Protein AF-A0A929FJ78-F1 (afdb_monomer_lite)

Secondary structure (DSSP, 8-state):
-PPP-SS-------SS--TTGGGGGG--TTEEEEEEEESSS---SGGGEEEEEE-HHHHHTS-BSSS--TTSBGGGTB-STTHHHHHHHHHHHHTT----EEEEEE--SS--SGGGEEEEEEEEEEE--SSSPPPEEEEEEEE-HHHHHHHHHHHHHHHH--

Structure (mmCIF, N/CA/C/O backbone):
data_AF-A0A929FJ78-F1
#
_entry.id   AF-A0A929FJ78-F1
#
loop_
_atom_site.group_PDB
_atom_site.id
_atom_site.type_symbol
_atom_site.label_atom_id
_atom_site.label_alt_id
_atom_site.label_comp_id
_atom_site.label_asym_id
_atom_site.label_entity_id
_atom_site.label_seq_id
_atom_site.pdbx_PDB_ins_code
_atom_site.Cartn_x
_atom_site.Cartn_y
_atom_site.Cartn_z
_atom_site.occupancy
_atom_site.B_iso_or_equiv
_atom_site.auth_seq_id
_atom_site.auth_comp_id
_atom_site.auth_asym_id
_atom_site.auth_atom_id
_atom_site.pdbx_PDB_model_num
ATOM 1 N N . MET A 1 1 ? -27.904 13.141 -23.202 1.00 33.66 1 MET A N 1
ATOM 2 C CA . MET A 1 1 ? -28.169 13.141 -21.748 1.00 33.66 1 MET A CA 1
ATOM 3 C C . MET A 1 1 ? -27.840 11.750 -21.237 1.00 33.66 1 MET A C 1
ATOM 5 O O . MET A 1 1 ? -28.568 10.824 -21.558 1.00 33.66 1 MET A O 1
ATOM 9 N N . VAL A 1 2 ? -26.691 11.573 -20.582 1.00 29.11 2 VAL A N 1
ATOM 10 C CA . VAL A 1 2 ? -26.289 10.268 -20.034 1.00 29.11 2 VAL A CA 1
ATOM 11 C C . VAL A 1 2 ? -26.886 10.164 -18.635 1.00 29.11 2 VAL A C 1
ATOM 13 O O . VAL A 1 2 ? -26.682 11.053 -17.813 1.00 29.11 2 VAL A O 1
ATOM 16 N N . SER A 1 3 ? -27.698 9.131 -18.422 1.00 27.62 3 SER A N 1
ATOM 17 C CA . SER A 1 3 ? -28.451 8.910 -17.190 1.00 27.62 3 SER A CA 1
ATOM 18 C C . SER A 1 3 ? -27.516 8.510 -16.053 1.00 27.62 3 SER A C 1
ATOM 20 O O . SER A 1 3 ? -26.884 7.456 -16.098 1.00 27.62 3 SER A O 1
ATOM 22 N N . SER A 1 4 ? -27.487 9.334 -15.010 1.00 39.88 4 SER A N 1
ATOM 23 C CA . SER A 1 4 ? -27.148 8.936 -13.646 1.00 39.88 4 SER A CA 1
ATOM 24 C C . SER A 1 4 ? -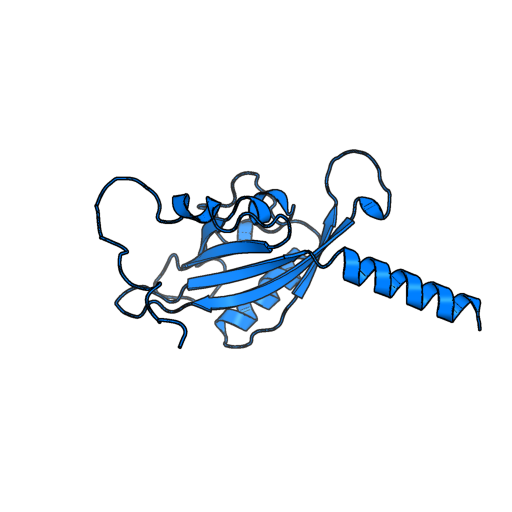28.016 7.742 -13.240 1.00 39.88 4 SER A C 1
ATOM 26 O O . SER A 1 4 ? -29.230 7.832 -13.401 1.00 39.88 4 SER A O 1
ATOM 28 N N . ASN A 1 5 ? -27.407 6.636 -12.791 1.00 34.91 5 ASN A N 1
ATOM 29 C CA . ASN A 1 5 ? -27.945 5.667 -11.809 1.00 34.91 5 ASN A CA 1
ATOM 30 C C . ASN A 1 5 ? -27.086 4.388 -11.750 1.00 34.91 5 ASN A C 1
ATOM 32 O O . ASN A 1 5 ? -27.550 3.296 -12.057 1.00 34.91 5 ASN A O 1
ATOM 36 N N . ALA A 1 6 ? -25.828 4.511 -11.316 1.00 33.97 6 ALA A N 1
ATOM 37 C CA . ALA A 1 6 ? -24.987 3.356 -10.966 1.00 33.97 6 ALA A CA 1
ATOM 38 C C . ALA A 1 6 ? -24.754 3.218 -9.443 1.00 33.97 6 ALA A C 1
ATOM 40 O O . ALA A 1 6 ? -23.853 2.507 -9.021 1.00 33.97 6 ALA A O 1
ATOM 41 N N . PHE A 1 7 ? -25.553 3.901 -8.610 1.00 34.00 7 PHE A N 1
ATOM 42 C CA . PHE A 1 7 ? -25.368 3.966 -7.149 1.00 34.00 7 PHE A CA 1
ATOM 43 C C . PHE A 1 7 ? -26.599 3.525 -6.350 1.00 34.00 7 PHE A C 1
ATOM 45 O O . PHE A 1 7 ? -26.899 4.054 -5.281 1.00 34.00 7 PHE A O 1
ATOM 52 N N . SER A 1 8 ? -27.357 2.554 -6.847 1.00 32.03 8 SER A N 1
ATOM 53 C CA . SER A 1 8 ? -28.508 2.038 -6.106 1.00 32.03 8 SER A CA 1
ATOM 54 C C . SER A 1 8 ? -28.600 0.539 -6.292 1.00 32.03 8 SER A C 1
ATOM 56 O O . SER A 1 8 ? -29.083 0.082 -7.320 1.00 32.03 8 SER A O 1
ATOM 58 N N . ASN A 1 9 ? -28.046 -0.189 -5.319 1.00 30.17 9 ASN A N 1
ATOM 59 C CA . ASN A 1 9 ? -28.492 -1.494 -4.807 1.00 30.17 9 ASN A CA 1
ATOM 60 C C . ASN A 1 9 ? -27.304 -2.270 -4.230 1.00 30.17 9 ASN A C 1
ATOM 62 O O . ASN A 1 9 ? -26.917 -3.317 -4.738 1.00 30.17 9 ASN A O 1
ATOM 66 N N . ILE A 1 10 ? -26.753 -1.778 -3.119 1.00 38.00 10 ILE A N 1
ATOM 67 C CA . ILE A 1 10 ? -26.106 -2.674 -2.158 1.00 38.00 10 ILE A CA 1
ATOM 68 C C . ILE A 1 10 ? -27.210 -3.050 -1.173 1.00 38.00 10 ILE A C 1
ATOM 70 O O . ILE A 1 10 ? -27.426 -2.384 -0.163 1.00 38.00 10 ILE A O 1
ATOM 74 N N . SER A 1 11 ? -28.001 -4.053 -1.561 1.00 32.16 11 SER A N 1
ATOM 75 C CA . SER A 1 11 ? -28.966 -4.679 -0.664 1.00 32.16 11 SER A CA 1
ATOM 76 C C . SER A 1 11 ? -28.184 -5.397 0.429 1.00 32.16 11 SER A C 1
ATOM 78 O O . SER A 1 11 ? -27.293 -6.196 0.142 1.00 32.16 11 SER A O 1
ATOM 80 N N . ALA A 1 12 ? -28.500 -5.070 1.678 1.00 36.91 12 ALA A N 1
ATOM 81 C CA . ALA A 1 12 ? -27.948 -5.698 2.863 1.00 36.91 12 ALA A CA 1
ATOM 82 C C . ALA A 1 12 ? -28.525 -7.111 3.012 1.00 36.91 12 ALA A C 1
ATOM 84 O O . ALA A 1 12 ? -29.428 -7.328 3.818 1.00 36.91 12 ALA A O 1
ATOM 85 N N . ASP A 1 13 ? -28.022 -8.062 2.226 1.00 32.34 13 ASP A N 1
ATOM 86 C CA . ASP A 1 13 ? -28.302 -9.473 2.460 1.00 32.34 13 ASP A CA 1
ATOM 87 C C . ASP A 1 13 ? -27.192 -10.083 3.325 1.00 32.34 13 ASP A C 1
ATOM 89 O O . ASP A 1 13 ? -26.005 -10.074 2.988 1.00 32.34 13 ASP A O 1
ATOM 93 N N . LYS A 1 14 ? -27.586 -10.541 4.513 1.00 39.78 14 LYS A N 1
ATOM 94 C CA . LYS A 1 14 ? -26.709 -11.117 5.535 1.00 39.78 14 LYS A CA 1
ATOM 95 C C . LYS A 1 14 ? -26.376 -12.556 5.146 1.00 39.78 14 LYS A C 1
ATOM 97 O O . LYS A 1 14 ? -26.983 -13.493 5.650 1.00 39.78 14 LYS A O 1
ATOM 102 N N . SER A 1 15 ? -25.397 -12.738 4.269 1.00 38.94 15 SER A N 1
ATOM 103 C CA . SER A 1 15 ? -24.934 -14.063 3.853 1.00 38.94 15 SER A CA 1
ATOM 104 C C . SER A 1 15 ? -23.431 -14.027 3.581 1.00 38.94 15 SER A C 1
ATOM 106 O O . SER A 1 15 ? -23.038 -13.747 2.457 1.00 38.94 15 SER A O 1
ATOM 108 N N . THR A 1 16 ? -22.627 -14.270 4.628 1.00 39.28 16 THR A N 1
ATOM 109 C CA . THR A 1 16 ? -21.235 -14.807 4.676 1.00 39.28 16 THR A CA 1
ATOM 110 C C . THR A 1 16 ? -20.161 -14.375 3.663 1.00 39.28 16 THR A C 1
ATOM 112 O O . THR A 1 16 ? -19.032 -14.840 3.772 1.00 39.28 16 THR A O 1
ATOM 115 N N . GLN A 1 17 ? -20.440 -13.485 2.722 1.00 37.94 17 GLN A N 1
ATOM 116 C CA . GLN A 1 17 ? -19.457 -12.880 1.844 1.00 37.94 17 GLN A CA 1
ATOM 117 C C . GLN A 1 17 ? -18.803 -11.746 2.602 1.00 37.94 17 GLN A C 1
ATOM 119 O O . GLN A 1 17 ? -19.470 -10.833 3.103 1.00 37.94 17 GLN A O 1
ATOM 124 N N . THR A 1 18 ? -17.481 -11.801 2.694 1.00 39.94 18 THR A N 1
ATOM 125 C CA . THR A 1 18 ? -16.765 -10.597 3.082 1.00 39.94 18 THR A CA 1
ATOM 126 C C . THR A 1 18 ? -17.079 -9.542 2.015 1.00 39.94 18 THR A C 1
ATOM 128 O O . THR A 1 18 ? -17.128 -9.872 0.828 1.00 39.94 18 THR A O 1
ATOM 131 N N . PRO A 1 19 ? -17.304 -8.265 2.368 1.00 49.34 19 PRO A N 1
ATOM 132 C CA . PRO A 1 19 ? -17.608 -7.205 1.392 1.00 49.34 19 PRO A CA 1
ATOM 133 C C . PRO A 1 19 ? -16.510 -7.002 0.322 1.00 49.34 19 PRO A C 1
ATOM 135 O O . PRO A 1 19 ? -16.649 -6.176 -0.578 1.00 49.34 19 PRO A O 1
ATOM 138 N N . TYR A 1 20 ? -15.424 -7.766 0.412 1.00 48.81 20 TYR A N 1
ATOM 139 C C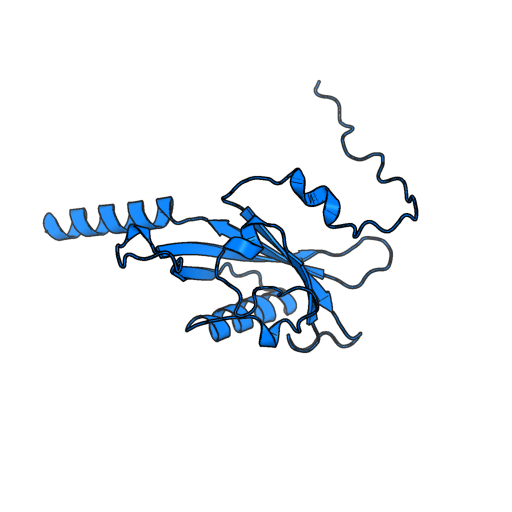A . TYR A 1 20 ? -14.260 -7.778 -0.456 1.00 48.81 20 TYR A CA 1
ATOM 140 C C . TYR A 1 20 ? -14.340 -8.829 -1.578 1.00 48.81 20 TYR A C 1
ATOM 142 O O . TYR A 1 20 ? -13.586 -8.740 -2.544 1.00 48.81 20 TYR A O 1
ATOM 150 N N . ASP A 1 21 ? -15.304 -9.756 -1.529 1.00 45.78 21 ASP A N 1
ATOM 151 C CA . ASP A 1 21 ? -15.517 -10.779 -2.569 1.00 45.78 21 ASP A CA 1
ATOM 152 C C . ASP A 1 21 ? -15.976 -10.186 -3.923 1.00 45.78 21 ASP A C 1
ATOM 154 O O . ASP A 1 21 ? -15.875 -10.828 -4.969 1.00 45.78 21 ASP A O 1
ATOM 158 N N . GLN A 1 22 ? -16.422 -8.923 -3.940 1.00 51.38 22 GLN A N 1
ATOM 159 C CA . GLN A 1 22 ? -16.852 -8.205 -5.152 1.00 51.38 22 GLN A CA 1
ATOM 160 C C . GLN A 1 22 ? -15.709 -7.472 -5.885 1.00 51.38 22 GLN A C 1
ATOM 162 O O . GLN A 1 22 ? -15.927 -6.824 -6.910 1.00 51.38 22 GLN A O 1
ATOM 167 N N . TRP A 1 23 ? -14.470 -7.559 -5.388 1.00 54.19 23 TRP A N 1
ATOM 168 C CA . TRP A 1 23 ? -13.311 -6.854 -5.958 1.00 54.19 23 TRP A CA 1
ATOM 169 C C . TRP A 1 23 ? -12.797 -7.465 -7.268 1.00 54.19 23 TRP A C 1
ATOM 171 O O . TRP A 1 23 ? -11.951 -6.877 -7.941 1.00 54.19 23 TRP A O 1
ATOM 181 N N . SER A 1 24 ? -13.353 -8.605 -7.675 1.00 49.97 24 SER A N 1
ATOM 182 C CA . SER A 1 24 ? -13.133 -9.242 -8.977 1.00 49.97 24 SER A CA 1
ATOM 183 C C . SER A 1 24 ? -13.501 -8.348 -10.172 1.00 49.97 24 SER A C 1
ATOM 185 O O . SER A 1 24 ? -12.996 -8.577 -11.266 1.00 49.97 24 SER A O 1
ATOM 187 N N . LEU A 1 25 ? -14.300 -7.292 -9.970 1.00 46.28 25 LEU A N 1
ATOM 188 C CA . LEU A 1 25 ? -14.624 -6.288 -10.997 1.00 46.28 25 LEU A CA 1
ATOM 189 C C . LEU A 1 25 ? -13.523 -5.230 -11.217 1.00 46.28 25 LEU A C 1
ATOM 191 O O . LEU A 1 25 ? -13.576 -4.490 -12.195 1.00 46.28 25 LEU A O 1
ATOM 195 N N . TRP A 1 26 ? -12.516 -5.160 -10.341 1.00 50.47 26 TRP A N 1
ATOM 196 C CA . TRP A 1 26 ? -11.395 -4.207 -10.414 1.00 50.47 26 TRP A CA 1
ATOM 197 C C . TRP A 1 26 ? -10.129 -4.884 -10.960 1.00 50.47 26 TRP A C 1
ATOM 199 O O . TRP A 1 26 ? -9.012 -4.578 -10.544 1.00 50.47 26 TRP A O 1
ATOM 209 N N . SER A 1 27 ? -10.309 -5.849 -11.866 1.00 46.78 27 SER A N 1
ATOM 210 C CA . SER A 1 27 ? -9.287 -6.754 -12.405 1.00 46.78 27 SER A CA 1
ATOM 211 C C . SER A 1 27 ? -8.328 -6.084 -13.401 1.00 46.78 27 SER A C 1
ATOM 213 O O . SER A 1 27 ? -8.124 -6.576 -14.510 1.00 46.78 27 SER A O 1
ATOM 215 N N . GLY A 1 28 ? -7.747 -4.945 -13.029 1.00 58.25 28 GLY A N 1
ATOM 216 C CA . GLY A 1 28 ? -6.547 -4.431 -13.676 1.00 58.25 28 GLY A CA 1
ATOM 217 C C . GLY A 1 28 ? -5.306 -4.992 -12.981 1.00 58.25 28 GLY A C 1
ATOM 218 O O . GLY A 1 28 ? -5.176 -4.880 -11.761 1.00 58.25 28 GLY A O 1
ATOM 219 N N . ASP A 1 29 ? -4.352 -5.526 -13.744 1.00 68.12 29 ASP A N 1
ATOM 220 C CA . ASP A 1 29 ? -3.053 -5.987 -13.214 1.00 68.12 29 ASP A CA 1
ATOM 221 C C . ASP A 1 29 ? -2.147 -4.843 -12.717 1.00 68.12 29 ASP A C 1
ATOM 223 O O . ASP A 1 29 ? -1.043 -5.083 -12.230 1.00 68.12 29 ASP A O 1
ATOM 227 N N . HIS A 1 30 ? -2.616 -3.598 -12.821 1.00 81.19 30 HIS A N 1
ATOM 228 C CA . HIS A 1 30 ? -1.842 -2.391 -12.537 1.00 81.19 30 HIS A CA 1
ATOM 229 C C . HIS A 1 30 ? -2.292 -1.641 -11.280 1.00 81.19 30 HIS A C 1
ATOM 231 O O . HIS A 1 30 ? -1.589 -0.729 -10.855 1.00 81.19 30 HIS A O 1
ATOM 237 N N . ILE A 1 31 ? -3.445 -1.982 -10.686 1.00 85.44 31 ILE A N 1
ATOM 238 C CA . ILE A 1 31 ? -3.970 -1.281 -9.503 1.00 85.44 31 ILE A CA 1
ATOM 239 C C . ILE A 1 31 ? -4.169 -2.261 -8.346 1.00 85.44 31 ILE A C 1
ATOM 241 O O . ILE A 1 31 ? -5.066 -3.106 -8.356 1.00 85.44 31 ILE A O 1
ATOM 245 N N . GLY A 1 32 ? -3.330 -2.121 -7.326 1.00 87.62 32 GLY A N 1
ATOM 246 C CA . GLY A 1 32 ? -3.477 -2.751 -6.025 1.00 87.62 32 GLY A CA 1
ATOM 247 C C . GLY A 1 32 ? -4.332 -1.899 -5.087 1.00 87.62 32 GLY A C 1
ATOM 248 O O . GLY A 1 32 ? -4.145 -0.688 -4.998 1.00 87.62 32 GLY A O 1
ATOM 249 N N . LEU A 1 33 ? -5.244 -2.532 -4.354 1.00 87.88 33 LEU A N 1
ATOM 250 C CA . LEU A 1 33 ? -6.029 -1.901 -3.292 1.00 87.88 33 LEU A CA 1
ATOM 251 C C . LEU A 1 33 ? -5.809 -2.632 -1.971 1.00 87.88 33 LEU A C 1
ATOM 253 O O . LEU A 1 33 ? -5.859 -3.862 -1.925 1.00 87.88 33 LEU A O 1
ATOM 257 N N . LEU A 1 34 ? -5.588 -1.861 -0.909 1.00 88.38 34 LEU A N 1
ATOM 258 C CA . LEU A 1 34 ? -5.444 -2.329 0.466 1.00 88.38 34 LEU A CA 1
ATOM 259 C C . LEU A 1 34 ? -6.360 -1.505 1.366 1.00 88.38 34 LEU A C 1
ATOM 261 O O . LEU A 1 34 ? -6.321 -0.275 1.326 1.00 88.38 34 LEU A O 1
ATOM 265 N N . VAL A 1 35 ? -7.166 -2.176 2.181 1.00 87.62 35 VAL A N 1
ATOM 266 C CA . VAL A 1 35 ? -8.030 -1.543 3.178 1.00 87.62 35 VAL A CA 1
ATOM 267 C C . VAL A 1 35 ? -7.572 -1.963 4.558 1.00 87.62 35 VAL A C 1
ATOM 269 O O . VAL A 1 35 ? -7.343 -3.143 4.839 1.00 87.62 35 VAL A O 1
ATOM 272 N N . ILE A 1 36 ? -7.441 -0.958 5.409 1.00 86.81 36 ILE A N 1
ATOM 273 C CA . ILE A 1 36 ? -6.869 -1.059 6.733 1.00 86.81 36 ILE A CA 1
ATOM 274 C C . ILE A 1 36 ? -7.873 -0.442 7.704 1.00 86.81 36 ILE A C 1
ATOM 276 O O . ILE A 1 36 ? -8.335 0.688 7.514 1.00 86.81 36 ILE A O 1
ATOM 280 N N . GLU A 1 37 ? -8.212 -1.197 8.739 1.00 85.81 37 GLU A N 1
ATOM 281 C CA . GLU A 1 37 ? -9.111 -0.756 9.798 1.00 85.81 37 GLU A CA 1
ATOM 282 C C . GLU A 1 37 ? -8.357 -0.551 11.106 1.00 85.81 37 GLU A C 1
ATOM 284 O O . GLU A 1 37 ? -7.408 -1.283 11.395 1.00 85.81 37 GLU A O 1
ATOM 289 N N . PRO A 1 38 ? -8.781 0.426 11.917 1.00 80.50 38 PRO A N 1
ATOM 290 C CA . PRO A 1 38 ? -8.264 0.574 13.260 1.00 80.50 38 PRO A CA 1
ATOM 291 C C . PRO A 1 38 ? -8.744 -0.581 14.153 1.00 80.50 38 PRO A C 1
ATOM 293 O O . PRO A 1 38 ? -9.911 -0.967 14.132 1.00 80.50 38 PRO A O 1
ATOM 296 N N . LEU A 1 39 ? -7.828 -1.123 14.947 1.00 75.19 39 LEU A N 1
ATOM 297 C CA . LEU A 1 39 ? -8.036 -2.143 15.973 1.00 75.19 39 LEU A CA 1
ATOM 298 C C . LEU A 1 39 ? -8.619 -1.558 17.260 1.00 75.19 39 LEU A C 1
ATOM 300 O O . LEU A 1 39 ? -9.295 -2.264 18.006 1.00 75.19 39 LEU A O 1
ATOM 304 N N . THR A 1 40 ? -8.339 -0.285 17.542 1.00 72.00 40 THR A N 1
ATOM 305 C CA . THR A 1 40 ? -8.793 0.394 18.758 1.00 72.00 40 THR A CA 1
ATOM 306 C C . THR A 1 40 ? -9.388 1.768 18.441 1.00 72.00 40 THR A C 1
ATOM 308 O O . THR A 1 40 ? -9.192 2.330 17.363 1.00 72.00 40 THR A O 1
ATOM 311 N N . GLU A 1 41 ? -10.131 2.335 19.396 1.00 65.56 41 GLU A N 1
ATOM 312 C CA . GLU A 1 41 ? -10.657 3.705 19.290 1.00 65.56 41 GLU A CA 1
ATOM 313 C C . GLU A 1 41 ? -9.547 4.770 19.363 1.00 65.56 41 GLU A C 1
ATOM 315 O O . GLU A 1 41 ? -9.741 5.898 18.909 1.00 65.56 41 GLU A O 1
ATOM 320 N N . ARG A 1 42 ? -8.370 4.424 19.908 1.00 64.62 42 ARG A N 1
ATOM 321 C CA . ARG A 1 42 ? -7.195 5.301 19.948 1.00 64.62 42 ARG A CA 1
ATOM 322 C C . ARG A 1 42 ? -6.325 5.025 18.728 1.00 64.62 42 ARG A C 1
ATOM 324 O O . ARG A 1 42 ? -5.532 4.101 18.702 1.00 64.62 42 ARG A O 1
ATOM 331 N N . GLN A 1 43 ? -6.507 5.849 17.707 1.00 66.62 43 GLN A N 1
ATOM 332 C CA . GLN A 1 43 ? -5.889 5.691 16.391 1.00 66.62 43 GLN A CA 1
ATOM 333 C C . GLN A 1 43 ? -4.590 6.494 16.302 1.00 66.62 43 GLN A C 1
ATOM 335 O O . GLN A 1 43 ? -4.492 7.450 15.534 1.00 66.62 43 GLN A O 1
ATOM 340 N N . THR A 1 44 ? -3.619 6.176 17.155 1.00 64.31 44 THR A N 1
ATOM 341 C CA . THR A 1 44 ? -2.399 6.988 17.284 1.00 64.31 44 THR A CA 1
ATOM 342 C C . THR A 1 44 ? -1.219 6.423 16.509 1.00 64.31 44 THR A C 1
ATOM 344 O O . THR A 1 44 ? -0.425 7.194 15.966 1.00 64.31 44 THR A O 1
ATOM 347 N N . GLU A 1 45 ? -1.119 5.098 16.400 1.00 70.88 45 GLU A N 1
ATOM 348 C CA . GLU A 1 45 ? 0.032 4.431 15.795 1.00 70.88 45 GLU A CA 1
ATOM 349 C C . GLU A 1 45 ? -0.399 3.359 14.796 1.00 70.88 45 GLU A C 1
ATOM 351 O O . GLU A 1 45 ? -1.466 2.773 14.919 1.00 70.88 45 GLU A O 1
ATOM 356 N N . LEU A 1 46 ? 0.459 3.029 13.827 1.00 72.00 46 LEU A N 1
ATOM 357 C CA . LEU A 1 46 ? 0.183 1.967 12.845 1.00 72.00 46 LEU A CA 1
ATOM 358 C C . LEU A 1 46 ? -0.022 0.576 13.472 1.00 72.00 46 LEU A C 1
ATOM 360 O O . LEU A 1 46 ? -0.585 -0.302 12.824 1.00 72.00 46 LEU A O 1
ATOM 364 N N . ALA A 1 47 ? 0.450 0.353 14.702 1.00 74.00 47 ALA A N 1
ATOM 365 C CA . ALA A 1 47 ? 0.189 -0.877 15.451 1.00 74.00 47 ALA A CA 1
ATOM 366 C C . ALA A 1 47 ? -1.291 -1.016 15.846 1.00 74.00 47 ALA A C 1
ATOM 368 O O . ALA A 1 47 ? -1.774 -2.135 15.999 1.00 74.00 47 ALA A O 1
ATOM 369 N N . ASP A 1 48 ? -2.018 0.101 15.922 1.00 79.06 48 ASP A N 1
ATOM 370 C CA . ASP A 1 48 ? -3.457 0.153 16.174 1.00 79.06 48 ASP A CA 1
ATOM 371 C C . ASP A 1 48 ? -4.273 -0.085 14.901 1.00 79.06 48 ASP A C 1
ATOM 373 O O . ASP A 1 48 ? -5.468 0.185 14.888 1.00 79.06 48 ASP A O 1
ATOM 377 N N . PHE A 1 49 ? -3.660 -0.557 13.815 1.00 83.44 49 PHE A N 1
ATOM 378 C CA . PHE A 1 49 ? -4.322 -0.801 12.540 1.00 83.44 49 PHE A CA 1
ATOM 379 C C . PHE A 1 49 ? -4.054 -2.221 12.057 1.00 83.44 49 PHE A C 1
ATOM 381 O O . PHE A 1 49 ? -2.941 -2.728 12.172 1.00 83.44 49 PHE A O 1
ATOM 388 N N . GLN A 1 50 ? -5.059 -2.841 11.449 1.00 87.06 50 GLN A N 1
ATOM 389 C CA . GLN A 1 50 ? -4.953 -4.147 10.808 1.00 87.06 50 GLN A CA 1
ATOM 390 C C . GLN A 1 50 ? -5.390 -4.080 9.352 1.00 87.06 50 GLN A C 1
ATOM 392 O O . GLN A 1 50 ? -6.293 -3.327 8.982 1.00 87.06 50 GLN A O 1
ATOM 397 N N . ILE A 1 51 ? -4.776 -4.911 8.522 1.00 87.81 51 ILE A N 1
ATOM 398 C CA . ILE A 1 51 ? -5.227 -5.106 7.148 1.00 87.81 51 ILE A CA 1
ATOM 399 C C . ILE A 1 51 ? -6.493 -5.957 7.181 1.00 87.81 51 ILE A C 1
ATOM 401 O O . ILE A 1 51 ? -6.472 -7.076 7.685 1.00 87.81 51 ILE A O 1
ATOM 405 N N . VAL A 1 52 ? -7.583 -5.464 6.605 1.00 87.06 52 VAL A N 1
ATOM 406 C CA . VAL A 1 52 ? -8.855 -6.206 6.536 1.00 87.06 52 VAL A CA 1
ATOM 407 C C . VAL A 1 52 ? -9.180 -6.690 5.133 1.00 87.06 52 VAL A C 1
ATOM 409 O O . VAL A 1 52 ? -9.966 -7.620 4.976 1.00 87.06 52 VAL A O 1
ATOM 412 N N . ALA A 1 53 ? -8.553 -6.099 4.114 1.00 85.88 53 ALA A N 1
ATOM 413 C CA . ALA A 1 53 ? -8.683 -6.562 2.744 1.00 85.88 53 ALA A CA 1
ATOM 414 C C . ALA A 1 53 ? -7.531 -6.120 1.861 1.00 85.88 53 ALA A C 1
ATOM 416 O O . ALA A 1 53 ? -7.040 -5.000 1.979 1.00 85.88 53 ALA A O 1
ATOM 417 N N . ALA A 1 54 ? -7.185 -6.974 0.909 1.00 86.00 54 ALA A N 1
ATOM 418 C CA . ALA A 1 54 ? -6.271 -6.677 -0.177 1.00 86.00 54 ALA A CA 1
ATOM 419 C C . ALA A 1 54 ? -6.823 -7.298 -1.464 1.00 86.00 54 ALA A C 1
ATOM 421 O O . ALA A 1 54 ? -7.315 -8.427 -1.444 1.00 86.00 54 ALA A O 1
ATOM 422 N N . ASN A 1 55 ? -6.760 -6.575 -2.585 1.00 85.62 55 ASN A N 1
ATOM 423 C CA . ASN A 1 55 ? -7.174 -7.136 -3.869 1.00 85.62 55 ASN A CA 1
ATOM 424 C C . ASN A 1 55 ? -6.077 -8.070 -4.419 1.00 85.62 55 ASN A C 1
ATOM 426 O O . ASN A 1 55 ? -4.923 -7.997 -3.984 1.00 85.62 55 ASN A O 1
ATOM 430 N N . PRO A 1 56 ? -6.389 -8.935 -5.400 1.00 84.75 56 PRO A N 1
ATOM 431 C CA . PRO A 1 56 ? -5.406 -9.871 -5.943 1.00 84.75 56 PRO A CA 1
ATOM 432 C C . PRO A 1 56 ? -4.140 -9.192 -6.491 1.00 84.75 56 PRO A C 1
ATOM 434 O O . PRO A 1 56 ? -3.047 -9.730 -6.340 1.00 84.75 56 PRO A O 1
ATOM 437 N N . THR A 1 57 ? -4.264 -8.007 -7.095 1.00 85.56 57 THR A N 1
ATOM 438 C CA . THR A 1 57 ? -3.116 -7.235 -7.598 1.00 85.56 57 THR A CA 1
ATOM 439 C C . THR A 1 57 ? -2.203 -6.776 -6.459 1.00 85.56 57 THR A C 1
ATOM 441 O O . THR A 1 57 ? -0.988 -6.930 -6.546 1.00 85.56 57 THR A O 1
ATOM 444 N N . MET A 1 58 ? -2.776 -6.297 -5.351 1.00 86.38 58 MET A N 1
ATOM 445 C CA . MET A 1 58 ? -2.041 -5.930 -4.140 1.00 86.38 58 MET A CA 1
ATOM 446 C C . MET A 1 58 ? -1.338 -7.149 -3.531 1.00 86.38 58 MET A C 1
ATOM 448 O O . MET A 1 58 ? -0.172 -7.056 -3.165 1.00 86.38 58 MET A O 1
ATOM 452 N N . MET A 1 59 ? -1.991 -8.313 -3.499 1.00 83.38 59 MET A N 1
ATOM 453 C CA . MET A 1 59 ? -1.385 -9.565 -3.019 1.00 83.38 59 MET A CA 1
ATOM 454 C C . MET A 1 59 ? -0.187 -10.014 -3.870 1.00 83.38 59 MET A C 1
ATOM 456 O O . MET A 1 59 ? 0.803 -10.497 -3.334 1.00 83.38 59 MET A O 1
ATOM 460 N N . ARG A 1 60 ? -0.244 -9.815 -5.194 1.00 81.25 60 ARG A N 1
ATOM 461 C CA . ARG A 1 60 ? 0.848 -10.157 -6.127 1.00 81.25 60 ARG A CA 1
ATOM 462 C C . ARG A 1 60 ? 1.954 -9.101 -6.215 1.00 81.25 60 ARG A C 1
ATOM 464 O O . ARG A 1 60 ? 2.950 -9.330 -6.894 1.00 81.25 60 ARG A O 1
ATOM 471 N N . SER A 1 61 ? 1.790 -7.950 -5.565 1.00 81.44 61 SER A N 1
ATOM 472 C CA . SER A 1 61 ? 2.707 -6.810 -5.700 1.00 81.44 61 SER A CA 1
ATOM 473 C C . SER A 1 61 ? 4.111 -7.064 -5.143 1.00 81.44 61 SER A C 1
ATOM 475 O O . SER A 1 61 ? 5.042 -6.366 -5.528 1.00 81.44 61 SER A O 1
ATOM 477 N N . GLY A 1 62 ? 4.269 -8.036 -4.236 1.00 80.31 62 GLY A N 1
ATOM 478 C CA . GLY A 1 62 ? 5.519 -8.273 -3.507 1.00 80.31 62 GLY A CA 1
ATOM 479 C C . GLY A 1 62 ? 5.783 -7.274 -2.371 1.00 80.31 62 GLY A C 1
ATOM 480 O O . GLY A 1 62 ? 6.880 -7.258 -1.820 1.00 80.31 62 GLY A O 1
ATOM 481 N N . LEU A 1 63 ? 4.798 -6.438 -2.011 1.00 79.75 63 LEU A N 1
ATOM 482 C CA . LEU A 1 63 ? 4.915 -5.428 -0.947 1.00 79.75 63 LEU A CA 1
ATOM 483 C C . LEU A 1 63 ? 4.818 -5.999 0.477 1.00 79.75 63 LEU A C 1
ATOM 485 O O . LEU A 1 63 ? 5.174 -5.317 1.439 1.00 79.75 63 LEU A O 1
ATOM 489 N N . PHE A 1 64 ? 4.330 -7.231 0.624 1.00 82.69 64 PHE A N 1
ATOM 490 C CA . PHE A 1 64 ? 4.133 -7.874 1.922 1.00 82.69 64 PHE A CA 1
ATOM 491 C C . PHE A 1 64 ? 5.227 -8.899 2.230 1.00 82.69 64 PHE A C 1
ATOM 493 O O . PHE A 1 64 ? 5.767 -9.537 1.330 1.00 82.69 64 PHE A O 1
ATOM 500 N N . LEU A 1 65 ? 5.532 -9.077 3.520 1.00 72.44 65 LEU A N 1
ATOM 501 C CA . LEU A 1 65 ? 6.351 -10.188 4.030 1.00 72.44 65 LEU A CA 1
ATOM 502 C C . LEU A 1 65 ? 5.588 -11.515 4.081 1.00 72.44 65 LEU A C 1
ATOM 504 O O . LEU A 1 65 ? 6.202 -12.576 4.063 1.00 72.44 65 LEU A O 1
ATOM 508 N N . SER A 1 66 ? 4.267 -11.436 4.228 1.00 72.62 66 SER A N 1
ATOM 509 C CA . SER A 1 66 ? 3.383 -12.579 4.420 1.00 72.62 66 SER A CA 1
ATOM 510 C C . SER A 1 66 ? 2.563 -12.814 3.163 1.00 72.62 66 SER A C 1
ATOM 512 O O . SER A 1 66 ? 1.965 -11.877 2.632 1.00 72.62 66 SER A O 1
ATOM 514 N N . ASP A 1 67 ? 2.442 -14.079 2.770 1.00 75.69 67 ASP A N 1
ATOM 515 C CA . ASP A 1 67 ? 1.509 -14.519 1.728 1.00 75.69 67 ASP A CA 1
ATOM 516 C C . ASP A 1 67 ? 0.039 -14.303 2.138 1.00 75.69 67 ASP A C 1
ATOM 518 O O . ASP A 1 67 ? -0.861 -14.344 1.302 1.00 75.69 67 ASP A O 1
ATOM 522 N N . SER A 1 68 ? -0.215 -14.037 3.425 1.00 80.00 68 SER A N 1
ATOM 523 C CA . SER A 1 68 ? -1.521 -13.670 3.973 1.00 80.00 68 SER A CA 1
ATOM 524 C C . SER A 1 68 ? -1.397 -12.426 4.868 1.00 80.00 68 SER A C 1
ATOM 526 O O . SER A 1 68 ? -1.219 -12.554 6.085 1.00 80.00 68 SER A O 1
ATOM 528 N N . PRO A 1 69 ? -1.461 -11.211 4.295 1.00 82.44 69 PRO A N 1
ATOM 529 C CA . PRO A 1 69 ? -1.374 -9.957 5.036 1.00 82.44 69 PRO A CA 1
ATOM 530 C C . PRO A 1 69 ? -2.686 -9.601 5.752 1.00 82.44 69 PRO A C 1
ATOM 532 O O . PRO A 1 69 ? -2.671 -8.833 6.708 1.00 82.44 69 PRO A O 1
ATOM 535 N N . VAL A 1 70 ? -3.824 -10.152 5.317 1.00 86.44 70 VAL A N 1
ATOM 536 C CA . VAL A 1 70 ? -5.135 -9.901 5.936 1.00 86.44 70 VAL A CA 1
ATOM 537 C C . VAL A 1 70 ? -5.169 -10.461 7.362 1.00 86.44 70 VAL A C 1
ATOM 539 O O . VAL A 1 70 ? -4.729 -11.582 7.612 1.00 86.44 70 VAL A O 1
ATOM 542 N N . GLY A 1 71 ? -5.680 -9.661 8.297 1.00 83.31 71 GLY A N 1
ATOM 543 C CA . GLY A 1 71 ? -5.703 -9.932 9.735 1.00 83.31 71 GLY A CA 1
ATOM 544 C C . GLY A 1 71 ? -4.402 -9.584 10.464 1.00 83.31 71 GLY A C 1
ATOM 545 O O . GLY A 1 71 ? -4.345 -9.712 11.684 1.00 83.31 71 GLY A O 1
ATOM 546 N N . GLN A 1 72 ? -3.356 -9.147 9.754 1.00 84.56 72 GLN A N 1
ATOM 547 C CA . GLN A 1 72 ? -2.086 -8.767 10.372 1.00 84.56 72 GLN A CA 1
ATOM 548 C C . GLN A 1 72 ? -2.073 -7.277 10.753 1.00 84.56 72 GLN A C 1
ATOM 550 O O . GLN A 1 72 ? -2.606 -6.446 10.002 1.00 84.56 72 GLN A O 1
ATOM 555 N N . PRO A 1 73 ? -1.421 -6.908 11.874 1.00 82.50 73 PRO A N 1
ATOM 556 C CA . PRO A 1 73 ? -1.166 -5.514 12.213 1.00 82.50 73 PRO A CA 1
ATOM 557 C C . PRO A 1 73 ? -0.322 -4.842 11.135 1.00 82.50 73 PRO A C 1
ATOM 559 O O . PRO A 1 73 ? 0.714 -5.375 10.743 1.00 82.50 73 PRO A O 1
ATOM 562 N N . LEU A 1 74 ? -0.708 -3.642 10.708 1.00 79.69 74 LEU A N 1
ATOM 563 C CA . LEU A 1 74 ? -0.088 -2.923 9.595 1.00 79.69 74 LEU A CA 1
ATOM 564 C C . LEU A 1 74 ? 1.433 -2.754 9.769 1.00 79.69 74 LEU A C 1
ATOM 566 O O . LEU A 1 74 ? 2.196 -2.903 8.817 1.00 79.69 74 LEU A O 1
ATOM 570 N N . GLY A 1 75 ? 1.895 -2.508 10.999 1.00 74.38 75 GLY A N 1
ATOM 571 C CA . GLY A 1 75 ? 3.322 -2.374 11.314 1.00 74.38 75 GLY A CA 1
ATOM 572 C C . GLY A 1 75 ? 4.166 -3.639 11.082 1.00 74.38 75 GLY A C 1
ATOM 573 O O . GLY A 1 75 ? 5.384 -3.521 10.910 1.00 74.38 75 GLY A O 1
ATOM 574 N N . ALA A 1 76 ? 3.540 -4.820 11.048 1.00 75.19 76 ALA A N 1
ATOM 575 C CA . ALA A 1 76 ? 4.196 -6.127 10.972 1.00 75.19 76 ALA A CA 1
ATOM 576 C C . ALA A 1 76 ? 4.301 -6.700 9.546 1.00 75.19 76 ALA A C 1
ATOM 578 O O . ALA A 1 76 ? 4.954 -7.721 9.349 1.00 75.19 76 ALA A O 1
ATOM 579 N N . VAL A 1 77 ? 3.663 -6.070 8.553 1.00 75.38 77 VAL A N 1
ATOM 580 C CA . VAL A 1 77 ? 3.416 -6.710 7.245 1.00 75.38 77 VAL A CA 1
ATOM 581 C C . VAL A 1 77 ? 4.357 -6.245 6.137 1.00 75.38 77 VAL A C 1
ATOM 583 O O . VAL A 1 77 ? 4.470 -6.923 5.118 1.00 75.38 77 VAL A O 1
ATOM 586 N N . PHE A 1 78 ? 5.044 -5.116 6.316 1.00 71.75 78 PHE A N 1
ATOM 587 C CA . PHE A 1 78 ? 5.897 -4.534 5.276 1.00 71.75 78 PHE A CA 1
ATOM 588 C C . PHE A 1 78 ? 7.277 -5.175 5.207 1.00 71.75 78 PHE A C 1
ATOM 590 O O . PHE A 1 78 ? 7.934 -5.381 6.229 1.00 71.75 78 PHE A O 1
ATOM 597 N N . SER A 1 79 ? 7.721 -5.454 3.980 1.00 62.62 79 SER A N 1
ATOM 598 C CA . SER A 1 79 ? 9.011 -6.067 3.676 1.00 62.62 79 SER A CA 1
ATOM 599 C C . SER A 1 79 ? 10.058 -5.045 3.219 1.00 62.62 79 SER A C 1
ATOM 601 O O . SER A 1 79 ? 9.751 -3.980 2.685 1.00 62.62 79 SER A O 1
ATOM 603 N N . GLY A 1 80 ? 11.334 -5.399 3.393 1.00 61.16 80 GLY A N 1
ATOM 604 C CA . GLY A 1 80 ? 12.445 -4.761 2.683 1.00 61.16 80 GLY A CA 1
ATOM 605 C C . GLY A 1 80 ? 12.922 -3.405 3.219 1.00 61.16 80 GLY A C 1
ATOM 606 O O . GLY A 1 80 ? 12.531 -2.934 4.284 1.00 61.16 80 GLY A O 1
ATOM 607 N N . ARG A 1 81 ? 13.825 -2.773 2.451 1.00 66.44 81 ARG A N 1
ATOM 608 C CA . ARG A 1 81 ? 14.499 -1.503 2.802 1.00 66.44 81 ARG A CA 1
ATOM 609 C C . ARG A 1 81 ? 13.556 -0.297 2.893 1.00 66.44 81 ARG A C 1
ATOM 611 O O . ARG A 1 81 ? 13.956 0.728 3.425 1.00 66.44 81 ARG A O 1
ATOM 618 N N . GLN A 1 82 ? 12.341 -0.415 2.362 1.00 75.19 82 GLN A N 1
ATOM 619 C CA . GLN A 1 82 ? 11.370 0.679 2.260 1.00 75.19 82 GLN A CA 1
ATOM 620 C C . GLN A 1 82 ? 10.259 0.594 3.318 1.00 75.19 82 GLN A C 1
ATOM 622 O O . GLN A 1 82 ? 9.372 1.443 3.337 1.00 75.19 82 GLN A O 1
ATOM 627 N N . ALA A 1 83 ? 10.306 -0.387 4.230 1.00 79.50 83 ALA A N 1
ATOM 628 C CA . ALA A 1 83 ? 9.296 -0.551 5.276 1.00 79.50 83 ALA A CA 1
ATOM 629 C C . ALA A 1 83 ? 9.156 0.700 6.166 1.00 79.50 83 ALA A C 1
ATOM 631 O O . ALA A 1 83 ? 8.042 1.103 6.497 1.00 79.50 83 ALA A O 1
ATOM 632 N N . ASP A 1 84 ? 10.264 1.360 6.513 1.00 82.19 84 ASP A N 1
ATOM 633 C CA . ASP A 1 84 ? 10.233 2.571 7.344 1.00 82.19 84 ASP A CA 1
ATOM 634 C C . ASP A 1 84 ? 9.665 3.786 6.599 1.00 82.19 84 ASP A C 1
ATOM 636 O O . ASP A 1 84 ? 8.953 4.604 7.185 1.00 82.19 84 ASP A O 1
ATOM 640 N N . GLU A 1 85 ? 9.918 3.885 5.293 1.00 85.00 85 GLU A N 1
ATOM 641 C CA . GLU A 1 85 ? 9.354 4.937 4.443 1.00 85.00 85 GLU A CA 1
ATOM 642 C C . GLU A 1 85 ? 7.848 4.747 4.256 1.00 85.00 85 GLU A C 1
ATOM 644 O O . GLU A 1 85 ? 7.088 5.707 4.387 1.00 85.00 85 GLU A O 1
ATOM 649 N N . GLN A 1 86 ? 7.404 3.507 4.038 1.00 85.75 86 GLN A N 1
ATOM 650 C CA . GLN A 1 86 ? 5.987 3.148 3.970 1.00 85.75 86 GLN A CA 1
ATOM 651 C C . GLN A 1 86 ? 5.277 3.475 5.288 1.00 85.75 86 GLN A C 1
ATOM 653 O O . GLN A 1 86 ? 4.258 4.165 5.283 1.00 85.75 86 GLN A O 1
ATOM 658 N N . ARG A 1 87 ? 5.853 3.083 6.434 1.00 83.50 87 ARG A N 1
ATOM 659 C CA . ARG A 1 87 ? 5.328 3.446 7.762 1.00 83.50 87 ARG A CA 1
ATOM 660 C C . ARG A 1 87 ? 5.214 4.961 7.924 1.00 83.50 87 ARG A C 1
ATOM 662 O O . ARG A 1 87 ? 4.162 5.462 8.315 1.00 83.50 87 ARG A O 1
ATOM 669 N N . ARG A 1 88 ? 6.261 5.718 7.583 1.00 85.69 88 ARG A N 1
ATOM 670 C CA . ARG A 1 88 ? 6.222 7.186 7.663 1.00 85.69 88 ARG A CA 1
ATOM 671 C C . ARG A 1 88 ? 5.132 7.775 6.762 1.00 85.69 88 ARG A C 1
ATOM 673 O O . ARG A 1 88 ? 4.401 8.650 7.218 1.00 85.69 88 ARG A O 1
ATOM 680 N N . CYS A 1 89 ? 5.005 7.294 5.527 1.00 86.94 89 CYS A N 1
ATOM 681 C CA . CYS A 1 89 ? 3.984 7.720 4.566 1.00 86.94 89 CYS A CA 1
ATOM 682 C C . CYS A 1 89 ? 2.562 7.510 5.119 1.00 86.94 89 CYS A C 1
ATOM 684 O O . CYS A 1 89 ? 1.732 8.419 5.084 1.00 86.94 89 CYS A O 1
ATOM 686 N N . TYR A 1 90 ? 2.287 6.352 5.721 1.00 85.31 90 TYR A N 1
ATOM 687 C CA . TYR A 1 90 ? 0.973 6.065 6.300 1.00 85.31 90 TYR A CA 1
ATOM 688 C C . TYR A 1 90 ? 0.697 6.867 7.568 1.00 85.31 90 TYR A C 1
ATOM 690 O O . TYR A 1 90 ? -0.402 7.395 7.722 1.00 85.31 90 TYR A O 1
ATOM 698 N N . GLN A 1 91 ? 1.697 7.041 8.435 1.00 84.38 91 GLN A N 1
ATOM 699 C CA . GLN A 1 91 ? 1.561 7.890 9.618 1.00 84.38 91 GLN A CA 1
ATOM 700 C C . GLN A 1 91 ? 1.285 9.354 9.239 1.00 84.38 91 GLN A C 1
ATOM 702 O O . GLN A 1 91 ? 0.469 10.014 9.875 1.00 84.38 91 GLN A O 1
ATOM 707 N N . GLN A 1 92 ? 1.922 9.866 8.182 1.00 86.62 92 GLN A N 1
ATOM 708 C CA . GLN A 1 92 ? 1.622 11.194 7.638 1.00 86.62 92 GLN A CA 1
ATOM 709 C C . GLN A 1 92 ? 0.169 11.289 7.162 1.00 86.62 92 GLN A C 1
ATOM 711 O O . GLN A 1 92 ? -0.506 12.265 7.487 1.00 86.62 92 GLN A O 1
ATOM 716 N N . CYS A 1 93 ? -0.343 10.256 6.487 1.00 86.00 93 CYS A N 1
ATOM 717 C CA . CYS A 1 93 ? -1.739 10.219 6.054 1.00 86.00 93 CYS A CA 1
ATOM 718 C C . CYS A 1 93 ? -2.720 10.244 7.230 1.00 86.00 93 CYS A C 1
ATOM 720 O O . CYS A 1 93 ? -3.715 10.966 7.170 1.00 86.00 93 CYS A O 1
ATOM 722 N N . LEU A 1 94 ? -2.433 9.510 8.309 1.00 80.62 94 LEU A N 1
ATOM 723 C CA . LEU A 1 94 ? -3.235 9.552 9.538 1.00 80.62 94 LEU A CA 1
ATOM 724 C C . LEU A 1 94 ? -3.249 10.953 10.170 1.00 80.62 94 LEU A C 1
ATOM 726 O O . LEU A 1 94 ? -4.259 11.370 10.726 1.00 80.62 94 LEU A O 1
ATOM 730 N N . ASN A 1 95 ? -2.168 11.715 9.999 1.00 83.81 95 ASN A N 1
ATOM 731 C CA . ASN A 1 95 ? -2.062 13.109 10.431 1.00 83.81 95 ASN A CA 1
ATOM 732 C C . ASN A 1 95 ? -2.630 14.121 9.409 1.00 83.81 95 ASN A C 1
ATOM 734 O O . ASN A 1 95 ? -2.411 15.324 9.546 1.00 83.81 95 ASN A O 1
ATOM 738 N N . GLY A 1 96 ? -3.337 13.659 8.372 1.00 81.56 96 GLY A N 1
ATOM 739 C CA . GLY A 1 96 ? -3.969 14.508 7.357 1.00 81.56 96 GLY A CA 1
ATOM 740 C C . GLY A 1 96 ? -3.060 14.934 6.198 1.00 81.56 96 GLY A C 1
ATOM 741 O O . GLY A 1 96 ? -3.457 15.778 5.396 1.00 81.56 96 GLY A O 1
ATOM 742 N N . GLN A 1 97 ? -1.856 14.369 6.079 1.00 85.62 97 GLN A N 1
ATOM 743 C CA . GLN A 1 97 ? -0.916 14.652 4.990 1.00 85.62 97 GLN A CA 1
ATOM 744 C C . GLN A 1 97 ? -0.861 13.490 3.994 1.00 85.62 97 GLN A C 1
ATOM 746 O O . GLN A 1 97 ? -0.343 12.419 4.300 1.00 85.62 97 GLN A O 1
ATOM 751 N N . ILE A 1 98 ? -1.351 13.707 2.773 1.00 84.88 98 ILE A N 1
ATOM 752 C CA . ILE A 1 98 ? -1.283 12.705 1.703 1.00 84.88 98 ILE A CA 1
ATOM 753 C C . ILE A 1 98 ? -0.011 12.932 0.884 1.00 84.88 98 ILE A C 1
ATOM 755 O O . ILE A 1 98 ? 0.050 13.846 0.063 1.00 84.88 98 ILE A O 1
ATOM 759 N N . THR A 1 99 ? 0.985 12.071 1.089 1.00 86.00 99 THR A N 1
ATOM 760 C CA . THR A 1 99 ? 2.231 12.066 0.312 1.00 86.00 99 THR A CA 1
ATOM 761 C C . THR A 1 99 ? 2.365 10.725 -0.403 1.00 86.00 99 THR A C 1
ATOM 763 O O . THR A 1 99 ? 2.546 9.713 0.277 1.00 86.00 99 THR A O 1
ATOM 766 N N . PRO A 1 100 ? 2.281 10.674 -1.746 1.00 88.56 100 PRO A N 1
ATOM 767 C CA . PRO A 1 100 ? 2.551 9.450 -2.485 1.00 88.56 100 PRO A CA 1
ATOM 768 C C . PRO A 1 100 ? 3.987 8.969 -2.259 1.00 88.56 100 PRO A C 1
ATOM 770 O O . PRO A 1 100 ? 4.918 9.774 -2.216 1.00 88.56 100 PRO A O 1
ATOM 773 N N . LEU A 1 101 ? 4.170 7.656 -2.156 1.00 91.00 101 LEU A N 1
ATOM 774 C CA . LEU A 1 101 ? 5.474 7.019 -2.004 1.00 91.00 101 LEU A CA 1
ATOM 775 C C . LEU A 1 101 ? 5.728 6.082 -3.182 1.00 91.00 101 LEU A C 1
ATOM 777 O O . LEU A 1 101 ? 4.905 5.219 -3.471 1.00 91.00 101 LEU A O 1
ATOM 781 N N . ILE A 1 102 ? 6.875 6.224 -3.843 1.00 89.88 102 ILE A N 1
ATOM 782 C CA . ILE A 1 102 ? 7.307 5.276 -4.871 1.00 89.88 102 ILE A CA 1
ATOM 783 C C . ILE A 1 102 ? 8.161 4.203 -4.210 1.00 89.88 102 ILE A C 1
ATOM 785 O O . ILE A 1 102 ? 9.159 4.508 -3.563 1.00 89.88 102 ILE A O 1
ATOM 789 N N . VAL A 1 103 ? 7.770 2.952 -4.405 1.00 88.31 103 VAL A N 1
ATOM 790 C CA . VAL A 1 103 ? 8.451 1.774 -3.874 1.00 88.31 103 VAL A CA 1
ATOM 791 C C . VAL A 1 103 ? 8.816 0.834 -5.009 1.00 88.31 103 VAL A C 1
ATOM 793 O O . VAL A 1 103 ? 8.163 0.829 -6.054 1.00 88.31 103 VAL A O 1
ATOM 796 N N . SER A 1 104 ? 9.855 0.030 -4.819 1.00 87.12 104 SER A N 1
ATOM 797 C CA . SER A 1 104 ? 10.251 -0.984 -5.792 1.00 87.12 104 SER A CA 1
ATOM 798 C C . SER A 1 104 ? 10.289 -2.365 -5.157 1.00 87.12 104 SER A C 1
ATOM 800 O O . SER A 1 104 ? 10.739 -2.553 -4.029 1.00 87.12 104 SER A O 1
ATOM 802 N N . THR A 1 105 ? 9.799 -3.343 -5.905 1.00 82.06 105 THR A N 1
ATOM 803 C CA . THR A 1 105 ? 9.699 -4.745 -5.500 1.00 82.06 105 THR A CA 1
ATOM 804 C C . THR A 1 105 ? 10.373 -5.605 -6.555 1.00 82.06 105 THR A C 1
ATOM 806 O O . THR A 1 105 ? 10.189 -5.372 -7.750 1.00 82.06 105 THR A O 1
ATOM 809 N N . GLN A 1 106 ? 11.128 -6.614 -6.131 1.00 75.81 106 GLN A N 1
ATOM 810 C CA . GLN A 1 106 ? 11.643 -7.636 -7.042 1.00 75.81 106 GLN A CA 1
ATOM 811 C C . GLN A 1 106 ? 10.651 -8.793 -7.088 1.00 75.81 106 GLN A C 1
ATOM 813 O O . GLN A 1 106 ? 10.290 -9.338 -6.044 1.00 75.81 106 GLN A O 1
ATOM 818 N N . THR A 1 107 ? 10.207 -9.179 -8.281 1.00 64.38 107 THR A N 1
ATOM 819 C CA . THR A 1 107 ? 9.437 -10.416 -8.437 1.00 64.38 107 THR A CA 1
ATOM 820 C C . THR A 1 107 ? 10.393 -11.603 -8.324 1.00 64.38 107 THR A C 1
ATOM 822 O O . THR A 1 107 ? 11.406 -11.646 -9.017 1.00 64.38 107 THR A O 1
ATOM 825 N N . SER A 1 108 ? 10.088 -12.561 -7.448 1.00 55.25 108 SER A N 1
ATOM 826 C CA . SER A 1 108 ? 10.956 -13.693 -7.080 1.00 55.25 108 SER A CA 1
ATOM 827 C C . SER A 1 108 ? 11.163 -14.750 -8.177 1.00 55.25 108 SER A C 1
ATOM 829 O O . SER A 1 108 ? 11.875 -15.733 -7.955 1.00 55.25 108 SER A O 1
ATOM 831 N N . ASP A 1 109 ? 10.603 -14.555 -9.372 1.00 49.38 109 ASP A N 1
ATOM 832 C CA . ASP A 1 109 ? 10.738 -15.496 -10.480 1.00 49.38 109 ASP A CA 1
ATOM 833 C C . ASP A 1 109 ? 12.036 -15.235 -11.264 1.00 49.38 109 ASP A C 1
ATOM 835 O O . ASP A 1 109 ? 12.113 -14.412 -12.170 1.00 49.38 109 ASP A O 1
ATOM 839 N N . ARG A 1 110 ? 13.102 -15.906 -10.813 1.00 45.81 110 ARG A N 1
ATOM 840 C CA . ARG A 1 110 ? 14.361 -16.228 -11.515 1.00 45.81 110 ARG A CA 1
ATOM 841 C C . ARG A 1 110 ? 14.659 -15.458 -12.820 1.00 45.81 110 ARG A C 1
ATOM 843 O O . ARG A 1 110 ? 14.555 -16.016 -13.905 1.00 45.81 110 ARG A O 1
ATOM 850 N N . ALA A 1 111 ? 15.192 -14.247 -12.685 1.00 43.59 111 ALA A N 1
ATOM 851 C CA . ALA A 1 111 ? 16.342 -13.704 -13.425 1.00 43.59 111 ALA A CA 1
ATOM 852 C C . ALA A 1 111 ? 16.564 -12.260 -12.951 1.00 43.59 111 ALA A C 1
ATOM 854 O O . ALA A 1 111 ? 15.634 -11.463 -12.970 1.00 43.59 111 ALA A O 1
ATOM 855 N N . SER A 1 112 ? 17.779 -11.901 -12.524 1.00 49.34 112 SER A N 1
ATOM 856 C CA . SER A 1 112 ? 18.113 -10.526 -12.121 1.00 49.34 112 SER A CA 1
ATOM 857 C C . SER A 1 112 ? 18.303 -9.621 -13.348 1.00 49.34 112 SER A C 1
ATOM 859 O O . SER A 1 112 ? 19.401 -9.129 -13.613 1.00 49.34 112 SER A O 1
ATOM 861 N N . THR A 1 113 ? 17.263 -9.454 -14.155 1.00 57.72 113 THR A N 1
ATOM 862 C CA . THR A 1 113 ? 17.220 -8.440 -15.212 1.00 57.72 113 THR A CA 1
ATOM 863 C C . THR A 1 113 ? 16.470 -7.214 -14.700 1.00 57.72 113 THR A C 1
ATOM 865 O O . THR A 1 113 ? 15.657 -7.313 -13.783 1.00 57.72 113 THR A O 1
ATOM 868 N N . ASP A 1 114 ? 16.718 -6.047 -15.290 1.00 58.47 114 ASP A N 1
ATOM 869 C CA . ASP A 1 114 ? 16.017 -4.792 -14.958 1.00 58.47 114 ASP A CA 1
ATOM 870 C C . ASP A 1 114 ? 14.482 -4.915 -15.145 1.00 58.47 114 ASP A C 1
ATOM 872 O O . ASP A 1 114 ? 13.681 -4.202 -14.548 1.00 58.47 114 ASP A O 1
ATOM 876 N N . GLU A 1 115 ? 14.049 -5.911 -15.924 1.00 60.53 115 GLU A N 1
ATOM 877 C CA . GLU A 1 115 ? 12.644 -6.257 -16.142 1.00 60.53 115 GLU A CA 1
ATOM 878 C C . GLU A 1 115 ? 11.970 -6.944 -14.944 1.00 60.53 115 GLU A C 1
ATOM 880 O O . GLU A 1 115 ? 10.738 -6.934 -14.873 1.00 60.53 115 GLU A O 1
ATOM 885 N N . SER A 1 116 ? 12.755 -7.495 -14.007 1.00 71.00 116 SER A N 1
ATOM 886 C CA . SER A 1 116 ? 12.285 -8.161 -12.777 1.00 71.00 116 SER A CA 1
ATOM 887 C C . SER A 1 116 ? 11.912 -7.189 -11.652 1.00 71.00 116 SER A C 1
ATOM 889 O O . SER A 1 116 ? 11.316 -7.588 -10.646 1.00 71.00 116 SER A O 1
ATOM 891 N N . VAL A 1 117 ? 12.250 -5.905 -11.814 1.00 81.88 117 VAL A N 1
ATOM 892 C CA . VAL A 1 117 ? 11.860 -4.847 -10.884 1.00 81.88 117 VAL A CA 1
ATOM 893 C C . VAL A 1 117 ? 10.505 -4.289 -11.308 1.00 81.88 117 VAL A C 1
ATOM 895 O O . VAL A 1 117 ? 10.292 -3.877 -12.454 1.00 81.88 117 VAL A O 1
ATOM 898 N N . ARG A 1 118 ? 9.579 -4.261 -10.350 1.00 85.62 118 ARG A N 1
ATOM 899 C CA . ARG A 1 118 ? 8.342 -3.490 -10.447 1.00 85.62 118 ARG A CA 1
ATOM 900 C C . ARG A 1 118 ? 8.418 -2.271 -9.552 1.00 85.62 118 ARG A C 1
ATOM 902 O O . ARG A 1 118 ? 8.922 -2.351 -8.434 1.00 85.62 118 ARG A O 1
ATOM 909 N N . TRP A 1 119 ? 7.890 -1.160 -10.044 1.00 89.19 119 TRP A N 1
ATOM 910 C CA . TRP A 1 119 ? 7.760 0.082 -9.298 1.00 89.19 119 TRP A CA 1
ATOM 911 C C . TRP A 1 119 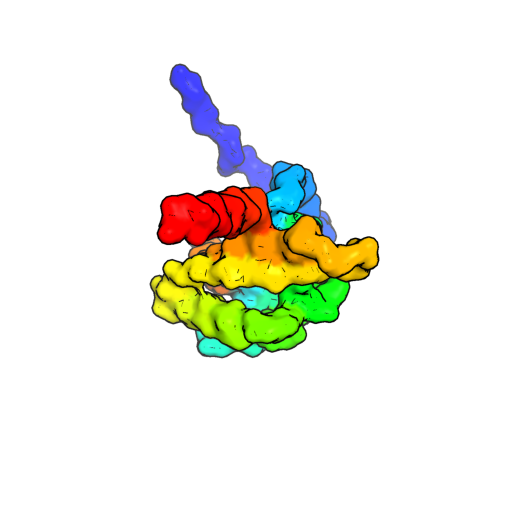? 6.288 0.366 -9.041 1.00 89.19 119 TRP A C 1
ATOM 913 O O . TRP A 1 119 ? 5.477 0.363 -9.967 1.00 89.19 119 TRP A O 1
ATOM 923 N N . TRP A 1 120 ? 5.960 0.660 -7.790 1.00 90.31 120 TRP A N 1
ATOM 924 C CA . TRP A 1 120 ? 4.610 0.966 -7.345 1.00 90.31 120 TRP A CA 1
ATOM 925 C C . TRP A 1 120 ? 4.562 2.369 -6.756 1.00 90.31 120 TRP A C 1
ATOM 927 O O . TRP A 1 120 ? 5.375 2.715 -5.904 1.00 90.31 120 TRP A O 1
ATOM 937 N N . GLN A 1 121 ? 3.581 3.167 -7.162 1.00 93.00 121 GLN A N 1
ATOM 938 C CA . GLN A 1 121 ? 3.223 4.392 -6.459 1.00 93.00 121 GLN A CA 1
ATOM 939 C C . GLN A 1 121 ? 2.123 4.083 -5.448 1.00 93.00 121 GLN A C 1
ATOM 941 O O . GLN A 1 121 ? 0.992 3.777 -5.829 1.00 93.00 121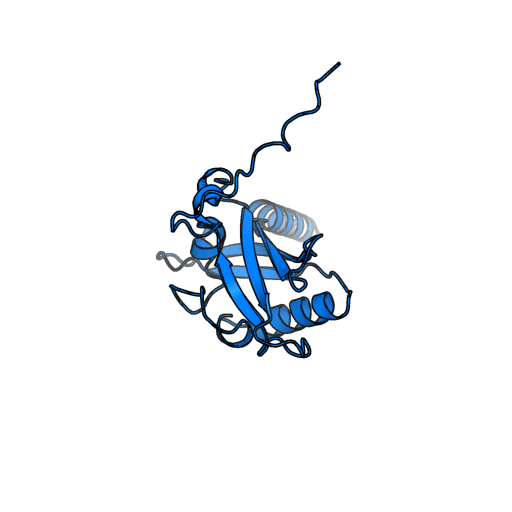 GLN A O 1
ATOM 946 N N . LEU A 1 122 ? 2.450 4.185 -4.167 1.00 91.69 122 LEU A N 1
ATOM 947 C CA . LEU A 1 122 ? 1.534 4.021 -3.048 1.00 91.69 122 LEU A CA 1
ATOM 948 C C . LEU A 1 122 ? 0.919 5.371 -2.704 1.00 91.69 122 LEU A C 1
ATOM 950 O O . LEU A 1 122 ? 1.626 6.318 -2.370 1.00 91.69 122 LEU A O 1
ATOM 954 N N . THR A 1 123 ? -0.402 5.459 -2.776 1.00 92.38 123 THR A N 1
ATOM 955 C CA . THR A 1 123 ? -1.159 6.663 -2.432 1.00 92.38 123 THR A CA 1
ATOM 956 C C . THR A 1 123 ? -2.079 6.337 -1.261 1.00 92.38 123 THR A C 1
ATOM 958 O O . THR A 1 123 ? -3.107 5.682 -1.470 1.00 92.38 123 THR A O 1
ATOM 961 N N . PRO A 1 124 ? -1.714 6.726 -0.026 1.00 90.19 124 PRO A N 1
ATOM 962 C CA . PRO A 1 124 ? -2.586 6.547 1.122 1.00 90.19 124 PRO A CA 1
ATOM 963 C C . PRO A 1 124 ? -3.720 7.572 1.109 1.00 90.19 124 PRO A C 1
ATOM 965 O O . PRO A 1 124 ? -3.547 8.719 0.697 1.00 90.19 124 PRO A O 1
ATOM 968 N N . SER A 1 125 ? -4.889 7.167 1.582 1.00 87.50 125 SER A N 1
ATOM 969 C CA . SER A 1 125 ? -6.043 8.041 1.746 1.00 87.50 125 SER A CA 1
ATOM 970 C C . SER A 1 125 ? -6.894 7.584 2.922 1.00 87.50 125 SER A C 1
ATOM 972 O O . SER A 1 125 ? -6.934 6.400 3.250 1.00 87.50 125 SER A O 1
ATOM 974 N N . ILE A 1 126 ? -7.597 8.522 3.548 1.00 83.62 126 ILE A N 1
ATOM 975 C CA . ILE A 1 126 ? -8.557 8.222 4.604 1.00 83.62 126 ILE A CA 1
ATOM 976 C C . ILE A 1 126 ? -9.952 8.171 3.986 1.00 83.62 126 ILE A C 1
ATOM 978 O O . ILE A 1 126 ? -10.476 9.182 3.522 1.00 83.62 126 ILE A O 1
ATOM 982 N N . ALA A 1 127 ? -10.563 6.990 3.993 1.00 77.38 127 ALA A N 1
ATOM 983 C CA . ALA A 1 127 ? -11.949 6.797 3.602 1.00 77.38 127 ALA A CA 1
ATOM 984 C C . ALA A 1 127 ? -12.836 6.809 4.851 1.00 77.38 127 ALA A C 1
ATOM 986 O O . ALA A 1 127 ? -12.754 5.923 5.704 1.00 77.38 127 ALA A O 1
ATOM 987 N N . THR A 1 128 ? -13.707 7.807 4.963 1.00 68.56 128 THR A N 1
ATOM 988 C CA . THR A 1 128 ? -14.712 7.881 6.026 1.00 68.56 128 THR A CA 1
ATOM 989 C C . THR A 1 128 ? -16.029 7.280 5.536 1.00 68.56 128 THR A C 1
ATOM 991 O O . THR A 1 128 ? -16.519 7.599 4.454 1.00 68.56 128 THR A O 1
ATOM 994 N N . SER A 1 129 ? -16.607 6.369 6.322 1.00 61.12 129 SER A N 1
ATOM 995 C CA . SER A 1 129 ? -17.964 5.871 6.073 1.00 61.12 129 SER A CA 1
ATOM 996 C C . SER A 1 129 ? -18.973 6.860 6.650 1.00 61.12 129 SER A C 1
ATOM 998 O O . SER A 1 129 ? -18.806 7.332 7.771 1.00 61.12 129 SER A O 1
ATOM 1000 N N . THR A 1 130 ? -20.034 7.162 5.906 1.00 55.81 130 THR A N 1
ATOM 1001 C CA . THR A 1 130 ? -21.002 8.223 6.228 1.00 55.81 130 THR A CA 1
ATOM 1002 C C . THR A 1 130 ? -21.985 7.892 7.355 1.00 55.81 130 THR A C 1
ATOM 1004 O O . THR A 1 130 ? -22.813 8.741 7.672 1.00 55.81 130 THR A O 1
ATOM 1007 N N . ALA A 1 131 ? -21.929 6.705 7.973 1.00 50.53 131 ALA A N 1
ATOM 1008 C CA . ALA A 1 131 ? -22.954 6.292 8.939 1.00 50.53 131 ALA A CA 1
ATOM 1009 C C . ALA A 1 131 ? -22.438 5.994 10.356 1.00 50.53 131 ALA A C 1
ATOM 1011 O O . ALA A 1 131 ? -22.972 6.557 11.302 1.00 50.53 131 ALA A O 1
ATOM 1012 N N . THR A 1 132 ? -21.439 5.129 10.545 1.00 51.31 132 THR A N 1
ATOM 1013 C CA . THR A 1 132 ? -21.091 4.642 11.903 1.00 51.31 132 THR A CA 1
ATOM 1014 C C . THR A 1 132 ? -19.712 3.986 12.019 1.00 51.31 132 THR A C 1
ATOM 1016 O O . THR A 1 132 ? -19.353 3.518 13.097 1.00 51.31 132 THR A O 1
ATOM 1019 N N . SER A 1 133 ? -18.935 3.894 10.935 1.00 55.31 133 SER A N 1
ATOM 1020 C CA . SER A 1 133 ? -17.654 3.175 10.963 1.00 55.31 133 SER A CA 1
ATOM 1021 C C . SER A 1 133 ? -16.484 4.133 11.159 1.00 55.31 133 SER A C 1
ATOM 1023 O O . SER A 1 133 ? -16.499 5.226 10.584 1.00 55.31 133 SER A O 1
ATOM 1025 N N . PRO A 1 134 ? -15.452 3.722 11.917 1.00 59.75 134 PRO A N 1
ATOM 1026 C CA . PRO A 1 134 ? -14.232 4.499 12.035 1.00 59.75 134 PRO A CA 1
ATOM 1027 C C . PRO A 1 134 ? -13.601 4.722 10.656 1.00 59.75 134 PRO A C 1
ATOM 1029 O O . PRO A 1 134 ? -13.784 3.929 9.726 1.00 59.75 134 PRO A O 1
ATOM 1032 N N . ALA A 1 135 ? -12.876 5.831 10.531 1.00 64.19 135 ALA A N 1
ATOM 1033 C CA . ALA A 1 135 ? -12.133 6.157 9.328 1.00 64.19 135 ALA A CA 1
ATOM 1034 C C . ALA A 1 135 ? -11.187 5.002 8.962 1.00 64.19 135 ALA A C 1
ATOM 1036 O O . ALA A 1 135 ? -10.468 4.477 9.813 1.00 64.19 135 ALA A O 1
ATOM 1037 N N . ARG A 1 136 ? -11.214 4.589 7.695 1.00 77.25 136 ARG A N 1
ATOM 1038 C CA . ARG A 1 136 ? -10.376 3.514 7.164 1.00 77.25 136 ARG A CA 1
ATOM 1039 C C . ARG A 1 136 ? -9.200 4.123 6.431 1.00 77.25 136 ARG A C 1
ATOM 1041 O O . ARG A 1 136 ? -9.388 5.031 5.621 1.00 77.25 136 ARG A O 1
ATOM 1048 N N . LEU A 1 137 ? -8.007 3.599 6.665 1.00 85.12 137 LEU A N 1
ATOM 1049 C CA . LEU A 1 137 ? -6.875 3.896 5.802 1.00 85.12 137 LEU A CA 1
ATOM 105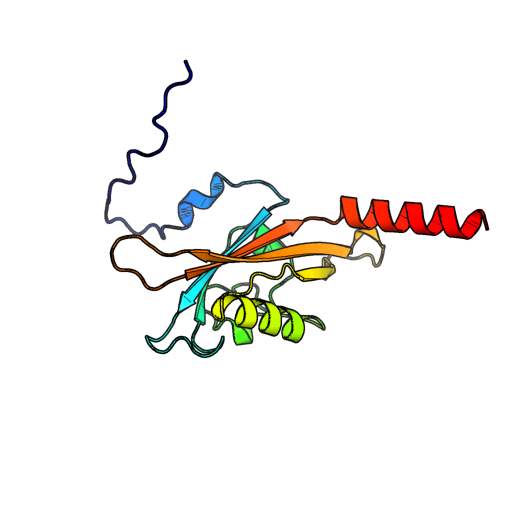0 C C . LEU A 1 137 ? -6.992 3.004 4.559 1.00 85.12 137 LEU A C 1
ATOM 1052 O O . LEU A 1 137 ? -7.156 1.788 4.652 1.00 85.12 137 LEU A O 1
ATOM 1056 N N . VAL A 1 138 ? -6.938 3.619 3.386 1.00 88.38 138 VAL A N 1
ATOM 1057 C CA . VAL A 1 138 ? -6.981 2.948 2.088 1.00 88.38 138 VAL A CA 1
ATOM 1058 C C . VAL A 1 138 ? -5.695 3.266 1.353 1.00 88.38 138 VAL A C 1
ATOM 1060 O O . VAL A 1 138 ? -5.339 4.433 1.208 1.00 88.38 138 VAL A O 1
ATOM 1063 N N . ILE A 1 139 ? -4.997 2.237 0.879 1.00 89.19 139 ILE A N 1
ATOM 1064 C CA . ILE A 1 139 ? -3.807 2.401 0.045 1.00 89.19 139 ILE A CA 1
ATOM 1065 C C . ILE A 1 139 ? -4.142 1.973 -1.373 1.00 89.19 139 ILE A C 1
ATOM 1067 O O . ILE A 1 139 ? -4.559 0.836 -1.611 1.00 89.19 139 ILE A O 1
ATOM 1071 N N . VAL A 1 140 ? -3.908 2.883 -2.313 1.00 90.44 140 VAL A N 1
ATOM 1072 C CA . VAL A 1 140 ? -3.915 2.582 -3.742 1.00 90.44 140 VAL A CA 1
ATOM 1073 C C . VAL A 1 140 ? -2.470 2.418 -4.194 1.00 90.44 140 VAL A C 1
ATOM 1075 O O . VAL A 1 140 ? -1.694 3.368 -4.118 1.00 90.44 140 VAL A O 1
ATOM 1078 N N . ALA A 1 141 ? -2.101 1.228 -4.656 1.00 90.19 141 ALA A N 1
ATOM 1079 C CA . ALA A 1 141 ? -0.820 0.973 -5.304 1.00 90.19 141 ALA A CA 1
ATOM 1080 C C . ALA A 1 141 ? -1.017 0.972 -6.819 1.00 90.19 141 ALA A C 1
ATOM 1082 O O . ALA A 1 141 ? -1.786 0.171 -7.339 1.00 90.19 141 ALA A O 1
ATOM 1083 N N . THR A 1 142 ? -0.320 1.849 -7.533 1.00 91.12 142 THR A N 1
ATOM 1084 C CA . THR A 1 142 ? -0.359 1.898 -9.002 1.00 91.12 142 THR A CA 1
ATOM 1085 C C . THR A 1 142 ? 0.969 1.416 -9.563 1.00 91.12 142 THR A C 1
ATOM 1087 O O . THR A 1 142 ? 2.010 1.939 -9.169 1.00 91.12 142 THR A O 1
ATOM 1090 N N . ASP A 1 143 ? 0.949 0.435 -10.462 1.00 89.31 143 ASP A N 1
ATOM 1091 C CA . ASP A 1 143 ? 2.139 -0.016 -11.182 1.00 89.31 143 ASP A CA 1
ATOM 1092 C C . ASP A 1 143 ? 2.590 1.095 -12.138 1.00 89.31 143 ASP A C 1
ATOM 1094 O O . ASP A 1 143 ? 1.895 1.440 -13.095 1.00 89.31 143 ASP A O 1
ATOM 1098 N N . ILE A 1 144 ? 3.756 1.670 -11.859 1.00 90.31 144 ILE A N 1
ATOM 1099 C CA . ILE A 1 144 ? 4.375 2.744 -12.644 1.00 90.31 144 ILE A CA 1
ATOM 1100 C C . ILE A 1 144 ? 5.661 2.268 -13.327 1.00 90.31 144 ILE A C 1
ATOM 1102 O O . ILE A 1 144 ? 6.494 3.077 -13.740 1.00 90.31 144 ILE A O 1
ATOM 1106 N N . SER A 1 145 ? 5.843 0.953 -13.467 1.00 88.00 145 SER A N 1
ATOM 1107 C CA . SER A 1 145 ? 7.084 0.366 -13.978 1.00 88.00 145 SER A CA 1
ATOM 1108 C C . SER A 1 145 ? 7.432 0.850 -15.382 1.00 88.00 145 SER A C 1
ATOM 1110 O O . SER A 1 145 ? 8.588 1.162 -15.653 1.00 88.00 145 SER A O 1
ATOM 1112 N N . GLN A 1 146 ? 6.446 0.969 -16.276 1.00 85.81 146 GLN A N 1
ATOM 1113 C CA . GLN A 1 146 ? 6.680 1.478 -17.633 1.00 85.81 146 GLN A CA 1
ATOM 1114 C C . GLN A 1 146 ? 7.144 2.940 -17.630 1.00 85.81 146 GLN A C 1
ATOM 1116 O O . GLN A 1 146 ? 8.079 3.289 -18.347 1.00 85.81 146 GLN A O 1
ATOM 1121 N N . GLN A 1 147 ? 6.540 3.778 -16.783 1.00 86.50 147 GLN A N 1
ATOM 1122 C CA . GLN A 1 147 ? 6.926 5.181 -16.641 1.00 86.50 147 GLN A CA 1
ATOM 1123 C C . GLN A 1 147 ? 8.353 5.312 -16.095 1.00 86.50 147 GLN A C 1
ATOM 1125 O O . GLN A 1 147 ? 9.135 6.111 -16.606 1.00 86.50 147 GLN A O 1
ATOM 1130 N N . GLN A 1 148 ? 8.715 4.506 -15.094 1.00 88.50 148 GLN A N 1
ATOM 1131 C CA . GLN A 1 148 ? 10.062 4.511 -14.518 1.00 88.50 148 GLN A CA 1
ATOM 1132 C C . GLN A 1 148 ? 11.121 4.052 -15.526 1.00 88.50 148 GLN A C 1
ATOM 1134 O O . GLN A 1 148 ? 12.159 4.698 -15.658 1.00 88.50 148 GLN A O 1
ATOM 1139 N N . ARG A 1 149 ? 10.840 3.004 -16.311 1.00 85.94 149 ARG A N 1
ATOM 1140 C CA . ARG A 1 149 ? 11.745 2.553 -17.383 1.00 85.94 149 ARG A CA 1
ATOM 1141 C C . ARG A 1 149 ? 11.939 3.624 -18.456 1.00 85.94 149 ARG A C 1
ATOM 1143 O O . ARG A 1 149 ? 13.071 3.866 -18.865 1.00 85.94 149 ARG A O 1
ATOM 1150 N N . ALA A 1 150 ? 10.865 4.295 -18.875 1.00 85.44 150 ALA A N 1
ATOM 1151 C CA . ALA A 1 150 ? 10.949 5.384 -19.848 1.00 85.44 150 ALA A CA 1
ATOM 1152 C C . ALA A 1 150 ? 11.818 6.545 -19.332 1.00 85.44 150 ALA A C 1
ATOM 1154 O O . ALA A 1 150 ? 12.696 7.019 -20.050 1.00 85.44 150 ALA A O 1
ATOM 1155 N N . LEU A 1 151 ? 11.640 6.944 -18.067 1.00 85.81 151 LEU A N 1
ATOM 1156 C CA . LEU A 1 151 ? 12.460 7.979 -17.426 1.00 85.81 151 LEU A CA 1
ATOM 1157 C C . LEU A 1 151 ? 13.945 7.591 -17.380 1.00 85.81 151 LEU A C 1
ATOM 1159 O O . LEU A 1 151 ? 14.805 8.408 -17.711 1.00 85.81 151 LEU A O 1
ATOM 1163 N N . HIS A 1 152 ? 14.252 6.346 -17.012 1.00 82.12 152 HIS A N 1
ATOM 1164 C CA . HIS A 1 152 ? 15.626 5.840 -16.994 1.00 82.12 152 HIS A CA 1
ATOM 1165 C C . HIS A 1 152 ? 16.269 5.825 -18.385 1.00 82.12 152 HIS A C 1
ATOM 1167 O O . HIS A 1 152 ? 17.447 6.171 -18.521 1.00 82.12 152 HIS A O 1
ATOM 1173 N N . HIS A 1 153 ? 15.508 5.466 -19.420 1.00 79.25 153 HIS A N 1
ATOM 1174 C CA . HIS A 1 153 ? 15.999 5.460 -20.795 1.00 79.25 153 HIS A CA 1
ATOM 1175 C C . HIS A 1 153 ? 16.361 6.876 -21.263 1.00 79.25 153 HIS A C 1
ATOM 1177 O O . HIS A 1 153 ? 17.501 7.111 -21.663 1.00 79.25 153 HIS A O 1
ATOM 1183 N N . SER A 1 154 ? 15.458 7.848 -21.085 1.00 76.75 154 SER A N 1
ATOM 1184 C CA . SER A 1 154 ? 15.697 9.242 -21.484 1.00 76.75 154 SER A CA 1
ATOM 1185 C C . SER A 1 154 ? 16.886 9.882 -20.758 1.00 76.75 154 SER A C 1
ATOM 1187 O O . SER A 1 154 ? 17.686 10.584 -21.371 1.00 76.75 154 SER A O 1
ATOM 1189 N N . GLN A 1 155 ? 17.071 9.599 -19.464 1.00 76.94 155 GLN A N 1
ATOM 1190 C CA . GLN A 1 155 ? 18.229 10.100 -18.707 1.00 76.94 155 GLN A CA 1
ATOM 1191 C C . GLN A 1 155 ? 19.561 9.509 -19.185 1.00 76.94 155 GLN A C 1
ATOM 1193 O O . GLN A 1 155 ? 20.610 10.148 -19.071 1.00 76.94 155 GLN A O 1
ATOM 1198 N N . THR A 1 156 ? 19.534 8.279 -19.696 1.00 74.06 156 THR A N 1
ATOM 1199 C CA . THR A 1 156 ? 20.723 7.607 -20.229 1.00 74.06 156 THR A CA 1
ATOM 1200 C C . THR A 1 156 ? 21.106 8.193 -21.588 1.00 74.06 156 THR A C 1
ATOM 1202 O O . THR A 1 156 ? 22.282 8.471 -21.828 1.00 74.06 156 THR A O 1
ATOM 1205 N N . GLU A 1 157 ? 20.125 8.468 -22.448 1.00 70.38 157 GLU A N 1
ATOM 1206 C CA . GLU A 1 157 ? 20.342 9.130 -23.740 1.00 70.38 157 GLU A CA 1
ATOM 1207 C C . GLU A 1 157 ? 20.901 10.551 -23.570 1.00 70.38 157 GLU A C 1
ATOM 1209 O O . GLU A 1 157 ? 21.909 10.893 -24.189 1.00 70.38 157 GLU A O 1
ATOM 1214 N N . GLU A 1 158 ? 20.343 11.351 -22.654 1.00 64.81 158 GLU A N 1
ATOM 1215 C CA . GLU A 1 158 ? 20.844 12.704 -22.361 1.00 64.81 158 GLU A CA 1
ATOM 1216 C C . GLU A 1 158 ? 22.284 12.722 -21.831 1.00 64.81 158 GLU A C 1
ATOM 1218 O O . GLU A 1 158 ? 23.024 13.674 -22.080 1.00 64.81 158 GLU A O 1
ATOM 1223 N N . ARG A 1 159 ? 22.702 11.683 -21.098 1.00 62.84 159 ARG A N 1
ATOM 1224 C CA . ARG A 1 159 ? 24.081 11.550 -20.602 1.00 62.84 159 ARG A CA 1
ATOM 1225 C C . ARG A 1 159 ? 25.068 11.098 -21.668 1.00 62.84 159 ARG A C 1
ATOM 1227 O O . ARG A 1 159 ? 26.244 11.403 -21.540 1.00 62.84 159 A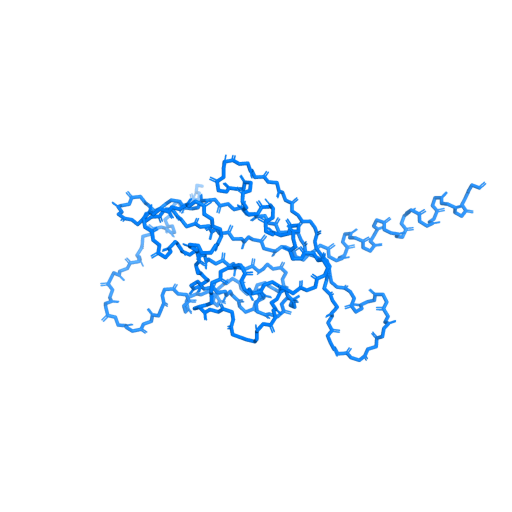RG A O 1
ATOM 1234 N N . THR A 1 160 ? 24.606 10.372 -22.679 1.00 64.25 160 THR A N 1
ATOM 1235 C CA . THR A 1 160 ? 25.466 9.855 -23.757 1.00 64.25 160 THR A CA 1
ATOM 1236 C C . THR A 1 160 ? 25.712 10.913 -24.840 1.00 64.25 160 THR A C 1
ATOM 1238 O O . THR A 1 160 ? 26.681 10.828 -25.587 1.00 64.25 160 THR A O 1
ATOM 1241 N N . LEU A 1 161 ? 24.843 11.927 -24.916 1.00 59.31 161 LEU A N 1
ATOM 1242 C CA . LEU A 1 161 ? 24.923 13.050 -25.857 1.00 59.31 161 LEU A CA 1
ATOM 1243 C C . LEU A 1 161 ? 25.670 14.283 -25.305 1.00 59.31 161 LEU A C 1
ATOM 1245 O O . LEU A 1 161 ? 25.760 15.293 -26.005 1.00 59.31 161 LEU A O 1
ATOM 1249 N N . ARG A 1 162 ? 26.176 14.224 -24.069 1.00 52.91 162 ARG A N 1
ATOM 1250 C CA . ARG A 1 162 ? 27.014 15.259 -23.440 1.00 52.91 162 ARG A CA 1
ATOM 1251 C C . ARG A 1 162 ? 28.465 14.810 -23.375 1.00 52.91 162 ARG A C 1
ATOM 1253 O O . ARG A 1 162 ? 29.331 15.697 -23.528 1.00 52.91 162 ARG A O 1
#

Radius of gyration: 18.48 Å; chains: 1; bounding box: 56×32×46 Å

Sequence (162 aa):
MVSSNAFSNISADKSTQTPYDQWSLWSGDHIGLLVIEPLTERQTELADFQIVAANPTMMRSGLFLSDSPVGQPLGAVFSGRQADEQRRCYQQCLNGQITPLIVSTQTSDRASTDESVRWWQLTPSIATSTATSPARLVIVATDISQQQRALHHSQTEERTLR

pLDDT: mean 71.4, std 18.0, range [27.62, 93.0]

Foldseek 3Di:
DDDDDPPDDPDPDPDPDDPQVPCVVVPDLFKKKWKKAACDPPPQALQRIATQDIDPSNLQQQQFPDNDRHPPRRLHTGDDPCSVVVRVQQNCQVVVHWDKDKDKHARPPDDPDLVRIWIWTWTWHWDDDPPDGPIMIMIMIGTCSVVVVVVVVVVVVVVVVD